Protein AF-A0AAV5YR66-F1 (afdb_monomer_lite)

Secondary structure (DSSP, 8-state):
----SHHHHHS----SS--PPPPPTTT--EEE---HHHHHTHHHHHHHHHHTT--GGGEEEPPPPPHHHHHHHHTTT----STTT---

Sequence (88 aa):
MTTLTLPRWFGRTRSDAPPSPPPSRAELRVGIPRVLNLWSTHQFWVGFFGALGVDGRRLVFSSDTSEEQGRQFGKGRGTVDCCYPVKC

Radius of gyration: 19.55 Å; chains: 1; bounding box: 47×46×36 Å

pLDDT: mean 78.79, std 16.09, range [40.84, 96.31]

Foldseek 3Di:
DDPPPVCVVPDDPDDPDDDDDDDDLQPDAAEQEPDDVSVVCVVVVLVVSVVVVHDSVRYHYDDDQDPVNCVPVVVVVPPPPVCVVPVD

Structure (mmCIF, N/CA/C/O backbone):
data_AF-A0AAV5YR66-F1
#
_entry.id   AF-A0AAV5YR66-F1
#
loop_
_atom_site.group_PDB
_atom_site.id
_atom_site.type_symbol
_atom_site.label_atom_id
_atom_site.label_alt_id
_atom_site.label_comp_id
_atom_site.label_asym_id
_atom_site.label_entity_id
_atom_site.label_seq_id
_atom_site.pdbx_PDB_ins_code
_atom_site.Cartn_x
_atom_site.Cartn_y
_atom_site.Cartn_z
_atom_site.occupancy
_atom_site.B_iso_or_equiv
_atom_site.auth_seq_id
_atom_site.auth_comp_id
_atom_site.auth_asym_id
_atom_site.auth_atom_id
_atom_site.pdbx_PDB_model_num
ATOM 1 N N . MET A 1 1 ? 37.789 29.282 14.652 1.00 45.84 1 MET A N 1
ATOM 2 C CA . MET A 1 1 ? 36.723 28.771 13.762 1.00 45.84 1 MET A CA 1
ATOM 3 C C . MET A 1 1 ? 35.921 27.750 14.544 1.00 45.84 1 MET A C 1
ATOM 5 O O . MET A 1 1 ? 36.369 26.627 14.723 1.00 45.84 1 MET A O 1
ATOM 9 N N . THR A 1 2 ? 34.810 28.186 15.128 1.00 48.62 2 THR A N 1
ATOM 10 C CA . THR A 1 2 ? 34.009 27.390 16.062 1.00 48.62 2 THR A CA 1
ATOM 11 C C . THR A 1 2 ? 33.177 26.377 15.279 1.00 48.62 2 THR A C 1
ATOM 13 O O . THR A 1 2 ? 32.392 26.746 14.407 1.00 48.62 2 THR A O 1
ATOM 16 N N . THR A 1 3 ? 33.377 25.093 15.561 1.00 56.16 3 THR A N 1
ATOM 17 C CA . THR A 1 3 ? 32.681 23.949 14.960 1.00 56.16 3 THR A CA 1
ATOM 18 C C . THR A 1 3 ? 31.196 23.943 15.347 1.00 56.16 3 THR A C 1
ATOM 20 O O . THR A 1 3 ? 30.788 23.287 16.298 1.00 56.16 3 THR A O 1
ATOM 23 N N . LEU A 1 4 ? 30.374 24.683 14.599 1.00 56.94 4 LEU A N 1
ATOM 24 C CA . LEU A 1 4 ? 28.907 24.750 14.736 1.00 56.94 4 LEU A CA 1
ATOM 25 C C . LEU A 1 4 ? 28.163 23.536 14.134 1.00 56.94 4 LEU A C 1
ATOM 27 O O . LEU A 1 4 ? 26.939 23.546 14.020 1.00 56.94 4 LEU A O 1
ATOM 31 N N . THR A 1 5 ? 28.871 22.487 13.714 1.00 58.78 5 THR A N 1
ATOM 32 C CA . THR A 1 5 ? 28.298 21.380 12.931 1.00 58.78 5 THR A CA 1
ATOM 33 C C . THR A 1 5 ? 27.653 20.274 13.770 1.00 58.78 5 THR A C 1
ATOM 35 O O . THR A 1 5 ? 26.637 19.724 13.350 1.00 58.78 5 THR A O 1
ATOM 38 N N . LEU A 1 6 ? 28.167 19.973 14.967 1.00 57.44 6 LEU A N 1
ATOM 39 C CA . LEU A 1 6 ? 27.656 18.879 15.812 1.00 57.44 6 LEU A CA 1
ATOM 40 C C . LEU A 1 6 ? 26.214 19.073 16.335 1.00 57.44 6 LEU A C 1
ATOM 42 O O . LEU A 1 6 ? 25.439 18.118 16.269 1.00 57.44 6 LEU A O 1
ATOM 46 N N . PRO A 1 7 ? 25.784 20.271 16.783 1.00 60.94 7 PRO A N 1
ATOM 47 C CA . PRO A 1 7 ? 24.415 20.469 17.274 1.00 60.94 7 PRO A CA 1
ATOM 48 C C . PRO A 1 7 ? 23.342 20.275 16.194 1.00 60.94 7 PRO A C 1
ATOM 50 O O . PRO A 1 7 ? 22.210 19.916 16.503 1.00 60.94 7 PRO A O 1
ATOM 53 N N . ARG A 1 8 ? 23.688 20.489 14.917 1.00 59.78 8 ARG A N 1
ATOM 54 C CA . ARG A 1 8 ? 22.771 20.313 13.778 1.00 59.78 8 ARG A CA 1
ATOM 55 C C . ARG A 1 8 ? 22.480 18.851 13.454 1.00 59.78 8 ARG A C 1
ATOM 57 O O . ARG A 1 8 ? 21.397 18.564 12.963 1.00 59.78 8 ARG A O 1
ATOM 64 N N . TRP A 1 9 ? 23.426 17.951 13.718 1.00 60.69 9 TRP A N 1
ATOM 65 C CA . TRP A 1 9 ? 23.276 16.520 13.436 1.00 60.69 9 TRP A CA 1
ATOM 66 C C . TRP A 1 9 ? 22.367 15.811 14.443 1.00 60.69 9 TRP A C 1
ATOM 68 O O . TRP A 1 9 ? 21.624 14.908 14.076 1.00 60.69 9 TRP A O 1
ATOM 78 N N . PHE A 1 10 ? 22.402 16.248 15.704 1.00 68.62 10 PHE A N 1
ATOM 79 C CA . PHE A 1 10 ? 21.568 15.695 16.779 1.00 68.62 10 PHE A CA 1
ATOM 80 C C . PHE A 1 10 ? 20.335 16.549 17.098 1.00 68.62 10 PHE A C 1
ATOM 82 O O . PHE A 1 10 ? 19.472 16.141 17.876 1.00 68.62 10 PHE A O 1
ATOM 89 N N . GLY A 1 11 ? 20.224 17.735 16.500 1.00 66.94 11 GLY A N 1
ATOM 90 C CA . GLY A 1 11 ? 19.013 18.536 16.558 1.00 66.94 11 GLY A CA 1
ATOM 91 C C . GLY A 1 11 ? 17.904 17.847 15.773 1.00 66.94 11 GLY A C 1
ATOM 92 O O . GLY A 1 11 ? 18.073 17.543 14.595 1.00 66.94 11 GLY A O 1
ATOM 93 N N . ARG A 1 12 ? 16.742 17.625 16.401 1.00 61.44 12 ARG A N 1
ATOM 94 C CA . ARG A 1 12 ? 15.525 17.261 15.663 1.00 61.44 12 ARG A CA 1
ATOM 95 C C . ARG A 1 12 ? 15.294 18.337 14.606 1.00 61.44 12 ARG A C 1
ATOM 97 O O . ARG A 1 12 ? 14.937 19.460 14.963 1.00 61.44 12 ARG A O 1
ATOM 104 N N . THR A 1 13 ? 15.495 18.006 13.333 1.00 62.00 13 THR A N 1
ATOM 105 C CA . THR A 1 13 ? 15.065 18.853 12.222 1.00 62.00 13 THR A CA 1
ATOM 106 C C . THR A 1 13 ? 13.548 18.943 12.326 1.00 62.00 13 THR A C 1
ATOM 108 O O . THR A 1 13 ? 12.832 18.011 11.964 1.00 62.00 13 THR A O 1
ATOM 111 N N . ARG A 1 14 ? 13.043 20.009 12.953 1.00 58.31 14 ARG A N 1
ATOM 112 C CA . ARG A 1 14 ? 11.610 20.284 12.935 1.00 58.31 14 ARG A CA 1
ATOM 113 C C . ARG A 1 14 ? 11.248 20.528 11.477 1.00 58.31 14 ARG A C 1
ATOM 115 O O . ARG A 1 14 ? 11.968 21.241 10.788 1.00 58.31 14 ARG A O 1
ATOM 122 N N . SER A 1 15 ? 10.175 19.900 11.011 1.00 65.25 15 SER A N 1
ATOM 123 C CA . SER A 1 15 ? 9.603 20.235 9.712 1.00 65.25 15 SER A CA 1
ATOM 124 C C . SER A 1 15 ? 9.336 21.743 9.672 1.00 65.25 15 SER A C 1
ATOM 126 O O . SER A 1 15 ? 8.796 22.280 10.636 1.00 65.25 15 SER A O 1
ATOM 128 N N . ASP A 1 16 ? 9.692 22.410 8.572 1.00 69.38 16 ASP A N 1
ATOM 129 C CA . ASP A 1 16 ? 9.469 23.857 8.388 1.00 69.38 16 ASP A CA 1
ATOM 130 C C . ASP A 1 16 ? 7.974 24.232 8.325 1.00 69.38 16 ASP A C 1
ATOM 132 O O . ASP A 1 16 ? 7.611 25.407 8.318 1.00 69.38 16 ASP A O 1
ATOM 136 N N . ALA A 1 17 ? 7.087 23.235 8.283 1.00 71.12 17 ALA A N 1
ATOM 137 C CA . ALA A 1 17 ? 5.651 23.438 8.305 1.00 71.12 17 ALA A CA 1
ATOM 138 C C . ALA A 1 17 ? 5.161 23.818 9.717 1.00 71.12 17 ALA A C 1
ATOM 140 O O . ALA A 1 17 ? 5.556 23.178 10.699 1.00 71.12 17 ALA A O 1
ATOM 141 N N . PRO A 1 18 ? 4.255 24.808 9.839 1.00 75.25 18 PRO A N 1
ATOM 142 C CA . PRO A 1 18 ? 3.587 25.083 11.103 1.00 75.25 18 PRO A CA 1
ATOM 143 C C . PRO A 1 18 ? 2.871 23.814 11.595 1.00 75.25 18 PRO A C 1
ATOM 145 O O . PRO A 1 18 ? 2.352 23.048 10.774 1.00 75.25 18 PRO A O 1
ATOM 148 N N . PRO A 1 19 ? 2.840 23.560 12.916 1.00 73.69 19 PRO A N 1
ATOM 149 C CA . PRO A 1 19 ? 2.177 22.385 13.460 1.00 73.69 19 PRO A CA 1
ATOM 150 C C . PRO A 1 19 ? 0.690 22.438 13.106 1.00 73.69 19 PRO A C 1
ATOM 152 O O . PRO A 1 19 ? -0.062 23.252 13.638 1.00 73.69 19 PRO A O 1
ATOM 155 N N . SER A 1 20 ? 0.278 21.574 12.184 1.00 76.50 20 SER A N 1
ATOM 156 C CA . SER A 1 20 ? -1.128 21.308 11.914 1.00 76.50 20 SER A CA 1
ATOM 157 C C . SER A 1 20 ? -1.598 20.178 12.830 1.00 76.50 20 SER A C 1
ATOM 159 O O . SER A 1 20 ? -0.807 19.287 13.168 1.00 76.50 20 SER A O 1
ATOM 161 N N . PRO A 1 21 ? -2.865 20.200 13.273 1.00 80.19 21 PRO A N 1
ATOM 162 C CA . PRO A 1 21 ? -3.443 19.037 13.923 1.00 80.19 21 PRO A CA 1
ATOM 163 C C . PRO A 1 21 ? -3.320 17.831 12.977 1.00 80.19 21 PRO A C 1
ATOM 165 O O . PRO A 1 21 ? -3.542 17.980 11.770 1.00 80.19 21 PRO A O 1
ATOM 168 N N . PRO A 1 22 ? -2.937 16.647 13.486 1.00 77.62 22 PRO A N 1
ATOM 169 C CA . PRO A 1 22 ? -2.832 15.466 12.647 1.00 77.62 22 PRO A CA 1
ATOM 170 C C . PRO A 1 22 ? -4.201 15.157 12.025 1.00 77.62 22 PRO A C 1
ATOM 172 O O . PRO A 1 22 ? -5.223 15.304 12.703 1.00 77.62 22 PRO A O 1
ATOM 175 N N . PRO A 1 23 ? -4.241 14.724 10.753 1.00 82.38 23 PRO A N 1
ATOM 176 C CA . PRO A 1 23 ? -5.493 14.369 10.103 1.00 82.38 23 PRO A CA 1
ATOM 177 C C . PRO A 1 23 ? -6.183 13.224 10.846 1.00 82.38 23 PRO A C 1
ATOM 179 O O . PRO A 1 23 ? -5.535 12.379 11.476 1.00 82.38 23 PRO A O 1
ATOM 182 N N . SER A 1 24 ? -7.510 13.170 10.731 1.00 88.75 24 SER A N 1
ATOM 183 C CA . SER A 1 24 ? -8.281 12.035 11.233 1.00 88.75 24 SER A CA 1
ATOM 184 C C . SER A 1 24 ? -7.771 10.734 10.609 1.00 88.75 24 SER A C 1
ATOM 186 O O . SER A 1 24 ? -7.457 10.672 9.418 1.00 88.75 24 SER A O 1
ATOM 188 N N . ARG A 1 25 ? -7.735 9.650 11.393 1.00 87.81 25 ARG A N 1
ATOM 189 C CA . ARG A 1 25 ? -7.366 8.318 10.880 1.00 87.81 25 ARG A CA 1
ATOM 190 C C . ARG A 1 25 ? -8.318 7.819 9.795 1.00 87.81 25 ARG A C 1
ATOM 192 O O . ARG A 1 25 ? -7.882 7.119 8.888 1.00 87.81 25 ARG A O 1
ATOM 199 N N . ALA A 1 26 ? -9.567 8.282 9.825 1.00 85.19 26 ALA A N 1
ATOM 200 C CA . ALA A 1 26 ? -10.544 8.032 8.772 1.00 85.19 26 ALA A CA 1
ATOM 201 C C . ALA A 1 26 ? -10.214 8.758 7.454 1.00 85.19 26 ALA A C 1
ATOM 203 O O . ALA A 1 26 ? -10.712 8.368 6.401 1.00 85.19 26 ALA A O 1
ATOM 204 N N . GLU A 1 27 ? -9.390 9.809 7.487 1.00 89.25 27 GLU A N 1
ATOM 205 C CA . GLU A 1 27 ? -9.010 10.606 6.314 1.00 89.25 27 GLU A CA 1
ATOM 206 C C . GLU A 1 27 ? -7.637 10.226 5.747 1.00 89.25 27 GLU A C 1
ATOM 208 O O . GLU A 1 27 ? -7.353 10.473 4.570 1.00 89.25 27 GLU A O 1
ATOM 213 N N . LEU A 1 28 ? -6.805 9.565 6.549 1.00 92.06 28 LEU A N 1
ATOM 214 C CA . LEU A 1 28 ? -5.470 9.122 6.166 1.00 92.06 28 LEU A CA 1
ATOM 215 C C . LEU A 1 28 ? -5.505 8.145 4.981 1.00 92.06 28 LEU A C 1
ATOM 217 O O . LEU A 1 28 ? -6.248 7.166 4.974 1.00 92.06 28 LEU A O 1
ATOM 221 N N . ARG A 1 29 ? -4.669 8.417 3.972 1.00 94.06 29 ARG A N 1
ATOM 222 C CA . ARG A 1 29 ? -4.388 7.521 2.841 1.00 94.06 29 ARG A CA 1
ATOM 223 C C . ARG A 1 29 ? -2.960 7.017 2.947 1.00 94.06 29 ARG A C 1
ATOM 225 O O . ARG A 1 29 ? -2.036 7.818 3.057 1.00 94.06 29 ARG A O 1
ATOM 232 N N . VAL A 1 30 ? -2.790 5.701 2.900 1.00 94.69 30 VAL A N 1
ATOM 233 C CA . VAL A 1 30 ? -1.492 5.045 3.079 1.00 94.69 30 VAL A CA 1
ATOM 234 C C . VAL A 1 30 ? -1.122 4.332 1.788 1.00 94.69 30 VAL A C 1
ATOM 236 O O . VAL A 1 30 ? -1.850 3.453 1.332 1.00 94.69 30 VAL A O 1
ATOM 239 N N . GLY A 1 31 ? 0.006 4.717 1.194 1.00 94.44 31 GLY A N 1
ATOM 240 C CA . GLY A 1 31 ? 0.581 4.022 0.045 1.00 94.44 31 GLY A CA 1
ATOM 241 C C . GLY A 1 31 ? 1.473 2.869 0.501 1.00 94.44 31 GLY A C 1
ATOM 242 O O . GLY A 1 31 ? 2.407 3.095 1.267 1.00 94.44 31 GLY A O 1
ATOM 243 N N . ILE A 1 32 ? 1.206 1.652 0.026 1.00 93.88 32 ILE A N 1
ATOM 244 C CA . ILE A 1 32 ? 2.007 0.456 0.313 1.00 93.88 32 ILE A CA 1
ATOM 245 C C . ILE A 1 32 ? 2.714 0.027 -0.981 1.00 93.88 32 ILE A C 1
ATOM 247 O O . ILE A 1 32 ? 2.057 -0.465 -1.905 1.00 93.88 32 ILE A O 1
ATOM 251 N N . PRO A 1 33 ? 4.040 0.218 -1.090 1.00 90.75 33 PRO A N 1
ATOM 252 C CA . PRO A 1 33 ? 4.770 -0.152 -2.290 1.00 90.75 33 PRO A CA 1
ATOM 253 C C . PRO A 1 33 ? 4.923 -1.676 -2.395 1.00 90.75 33 PRO A C 1
ATOM 255 O O . PRO A 1 33 ? 5.222 -2.367 -1.419 1.00 90.75 33 PRO A O 1
ATOM 258 N N . ARG A 1 34 ? 4.754 -2.204 -3.606 1.00 87.88 34 ARG A N 1
ATOM 259 C CA . ARG A 1 34 ? 4.996 -3.607 -3.950 1.00 87.88 34 ARG A CA 1
ATOM 260 C C . ARG A 1 34 ? 6.502 -3.850 -4.070 1.00 87.88 34 ARG A C 1
ATOM 262 O O . ARG A 1 34 ? 7.054 -3.883 -5.164 1.00 87.88 34 ARG A O 1
ATOM 269 N N . VAL A 1 35 ? 7.179 -3.987 -2.930 1.00 85.06 35 VAL A N 1
ATOM 270 C CA . VAL A 1 35 ? 8.623 -4.266 -2.872 1.00 85.06 35 VAL A CA 1
ATOM 271 C C . VAL A 1 35 ? 8.930 -5.327 -1.822 1.00 85.06 35 VAL A C 1
ATOM 273 O O . VAL A 1 35 ? 8.360 -5.301 -0.730 1.00 85.06 35 VAL A O 1
ATOM 276 N N . LEU A 1 36 ? 9.875 -6.221 -2.132 1.00 84.25 36 LEU A N 1
ATOM 277 C CA . LEU A 1 36 ? 10.470 -7.178 -1.190 1.00 84.25 36 LEU A CA 1
ATOM 278 C C . LEU A 1 36 ? 9.418 -7.868 -0.289 1.00 84.25 36 LEU A C 1
ATOM 280 O O . LEU A 1 36 ? 8.350 -8.286 -0.741 1.00 84.25 36 LEU A O 1
ATOM 284 N N . ASN A 1 37 ? 9.715 -7.944 1.009 1.00 86.00 37 ASN A N 1
ATOM 285 C CA . ASN A 1 37 ? 8.870 -8.553 2.027 1.00 86.00 37 ASN A CA 1
ATOM 286 C C . ASN A 1 37 ? 7.585 -7.766 2.304 1.00 86.00 37 ASN A C 1
ATOM 288 O O . ASN A 1 37 ? 6.674 -8.306 2.924 1.00 86.00 37 ASN A O 1
ATOM 292 N N . LEU A 1 38 ? 7.475 -6.509 1.861 1.00 87.69 38 LEU A N 1
ATOM 293 C CA . LEU A 1 38 ? 6.268 -5.709 2.072 1.00 87.69 38 LEU A CA 1
ATOM 294 C C . LEU A 1 38 ? 5.074 -6.306 1.314 1.00 87.69 38 LEU A C 1
ATOM 296 O O . LEU A 1 38 ? 3.951 -6.292 1.814 1.00 87.69 38 LEU A O 1
ATOM 300 N N . TRP A 1 39 ? 5.329 -6.886 0.135 1.00 87.12 39 TRP A N 1
ATOM 301 C CA . TRP A 1 39 ? 4.292 -7.534 -0.665 1.00 87.12 39 TRP A CA 1
ATOM 302 C C . TRP A 1 39 ? 3.876 -8.897 -0.102 1.00 87.12 39 TRP A C 1
ATOM 304 O O . TRP A 1 39 ? 2.684 -9.174 0.033 1.00 87.12 39 TRP A O 1
ATOM 314 N N . SER A 1 40 ? 4.833 -9.742 0.294 1.00 88.38 40 SER A N 1
ATOM 315 C CA . SER A 1 40 ? 4.515 -11.055 0.875 1.00 88.38 40 SER A CA 1
ATOM 316 C C . SER A 1 40 ? 3.822 -10.943 2.237 1.00 88.38 40 SER A C 1
ATOM 318 O O . SER A 1 40 ? 3.016 -11.800 2.583 1.00 88.38 40 SER A O 1
ATOM 320 N N . THR A 1 41 ? 4.054 -9.851 2.974 1.00 94.06 41 THR A N 1
ATOM 321 C CA . THR A 1 41 ? 3.412 -9.565 4.269 1.00 94.06 41 THR A CA 1
ATOM 322 C C . THR A 1 41 ? 2.223 -8.601 4.178 1.00 94.06 41 THR A C 1
ATOM 324 O O . THR A 1 41 ? 1.778 -8.082 5.199 1.00 94.06 41 THR A O 1
ATOM 327 N N . HIS A 1 42 ? 1.651 -8.356 2.992 1.00 92.25 42 HIS A N 1
ATOM 328 C CA . HIS A 1 42 ? 0.558 -7.382 2.814 1.00 92.25 42 HIS A CA 1
ATOM 329 C C . HIS A 1 42 ? -0.640 -7.612 3.754 1.00 92.25 42 HIS A C 1
ATOM 331 O O . HIS A 1 42 ? -1.225 -6.647 4.241 1.00 92.25 42 HIS A O 1
ATOM 337 N N . GLN A 1 43 ? -0.978 -8.870 4.062 1.00 94.38 43 GLN A N 1
ATOM 338 C CA . GLN A 1 43 ? -2.080 -9.217 4.970 1.00 94.38 43 GLN A CA 1
ATOM 339 C C . GLN A 1 43 ? -1.856 -8.673 6.387 1.00 94.38 43 GLN A C 1
ATOM 341 O O . GLN A 1 43 ? -2.787 -8.154 7.004 1.00 94.38 43 GLN A O 1
ATOM 346 N N . PHE A 1 44 ? -0.612 -8.730 6.876 1.00 95.06 44 PHE A N 1
ATOM 347 C CA . PHE A 1 44 ? -0.239 -8.132 8.155 1.00 95.06 44 PHE A CA 1
ATOM 348 C C . PHE A 1 44 ? -0.465 -6.619 8.126 1.00 95.06 44 PHE A C 1
ATOM 350 O O . PHE A 1 44 ? -1.069 -6.078 9.046 1.00 95.06 44 PHE A O 1
ATOM 357 N N . TRP A 1 45 ? -0.053 -5.941 7.051 1.00 94.81 45 TRP A N 1
ATOM 358 C CA . TRP A 1 45 ? -0.204 -4.488 6.930 1.00 94.81 45 TRP A CA 1
ATOM 359 C C 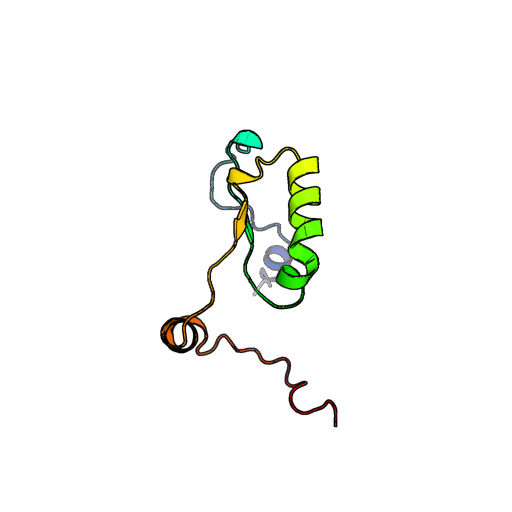. TRP A 1 45 ? -1.665 -4.046 6.868 1.00 94.81 45 TRP A C 1
ATOM 361 O O . TRP A 1 45 ? -2.029 -3.070 7.521 1.00 94.81 45 TRP A O 1
ATOM 371 N N . VAL A 1 46 ? -2.518 -4.783 6.151 1.00 95.38 46 VAL A N 1
ATOM 372 C CA . VAL A 1 46 ? -3.968 -4.527 6.133 1.00 95.38 46 VAL A CA 1
ATOM 373 C C . VAL A 1 46 ? -4.550 -4.617 7.545 1.00 95.38 46 VAL A C 1
ATOM 375 O O . VAL A 1 46 ? -5.246 -3.699 7.977 1.00 95.38 46 VAL A O 1
ATOM 378 N N . GLY A 1 47 ? -4.224 -5.680 8.289 1.00 96.31 47 GLY A N 1
ATOM 379 C CA . GLY A 1 47 ? -4.686 -5.853 9.668 1.00 96.31 47 GLY A CA 1
ATOM 380 C C . GLY A 1 47 ? -4.133 -4.791 10.620 1.00 96.31 47 GLY A C 1
ATOM 381 O O . GLY A 1 47 ? -4.879 -4.224 11.414 1.00 96.31 47 GLY A O 1
ATOM 382 N N . PHE A 1 48 ? -2.845 -4.470 10.505 1.00 96.00 48 PHE A N 1
ATOM 383 C CA . PHE A 1 48 ? -2.170 -3.472 11.329 1.00 96.00 48 PHE A CA 1
ATOM 384 C C . PHE A 1 48 ? -2.791 -2.081 11.163 1.00 96.00 48 PHE A C 1
ATOM 386 O O . PHE A 1 48 ? -3.161 -1.446 12.149 1.00 96.00 48 PHE A O 1
ATOM 393 N N . PHE A 1 49 ? -2.971 -1.615 9.924 1.00 95.56 49 PHE A N 1
ATOM 394 C CA . PHE A 1 49 ? -3.590 -0.313 9.677 1.00 95.56 49 PHE A CA 1
ATOM 395 C C . PHE A 1 49 ? -5.080 -0.296 10.025 1.00 95.56 49 PHE A C 1
ATOM 397 O O . PHE A 1 49 ? -5.562 0.708 10.553 1.00 95.56 49 PHE A O 1
ATOM 404 N N . GLY A 1 50 ? -5.787 -1.410 9.820 1.00 94.88 50 GLY A N 1
ATOM 405 C CA . GLY A 1 50 ? -7.160 -1.572 10.293 1.00 94.88 50 GLY A CA 1
ATOM 406 C C . GLY A 1 50 ? -7.269 -1.433 11.815 1.00 94.88 50 GLY A C 1
ATOM 407 O O . GLY A 1 50 ? -8.103 -0.673 12.300 1.00 94.88 50 GLY A O 1
ATOM 408 N N . ALA A 1 51 ? -6.376 -2.075 12.574 1.00 96.25 51 ALA A N 1
ATOM 409 C CA . ALA A 1 51 ? -6.323 -1.967 14.036 1.00 96.25 51 ALA A CA 1
ATOM 410 C C . ALA A 1 51 ? -5.979 -0.547 14.518 1.00 96.25 51 ALA A C 1
ATOM 412 O O . ALA A 1 51 ? -6.432 -0.120 15.579 1.00 96.25 51 ALA A O 1
ATOM 413 N N . LEU A 1 52 ? -5.221 0.213 13.723 1.00 93.94 52 LEU A N 1
ATOM 414 C CA . LEU A 1 52 ? -4.963 1.630 13.976 1.00 93.94 52 LEU A CA 1
ATOM 415 C C . LEU A 1 52 ? -6.158 2.534 13.631 1.00 93.94 52 LEU A C 1
ATOM 417 O O . LEU A 1 52 ? -6.128 3.708 13.988 1.00 93.94 52 LEU A O 1
ATOM 421 N N . GLY A 1 53 ? -7.210 2.026 12.984 1.00 93.50 53 GLY A N 1
ATOM 422 C CA . GLY A 1 53 ? -8.403 2.791 12.609 1.00 93.50 53 GLY A CA 1
ATOM 423 C C . GLY A 1 53 ? -8.303 3.489 11.251 1.00 93.50 53 GLY A C 1
ATOM 424 O O . GLY A 1 53 ? -9.007 4.470 11.016 1.00 93.50 53 GLY A O 1
ATOM 425 N N . VAL A 1 54 ? -7.415 3.020 10.370 1.00 94.88 54 VAL A N 1
ATOM 426 C CA . VAL A 1 54 ? -7.365 3.456 8.969 1.00 94.88 54 VAL A CA 1
ATOM 427 C C . VAL A 1 54 ? -8.387 2.657 8.166 1.00 94.88 54 VAL A C 1
ATOM 429 O O . VAL A 1 54 ? -8.457 1.433 8.271 1.00 94.88 54 VAL A O 1
ATOM 432 N N . ASP A 1 55 ? -9.163 3.344 7.331 1.00 93.56 55 ASP A N 1
ATOM 433 C CA . ASP A 1 55 ? -10.083 2.689 6.401 1.00 93.56 55 ASP A CA 1
ATOM 434 C C . ASP A 1 55 ? -9.295 1.868 5.364 1.00 93.56 55 ASP A C 1
ATOM 436 O O . ASP A 1 55 ? -8.439 2.397 4.649 1.00 93.56 55 ASP A O 1
ATOM 440 N N . GLY A 1 56 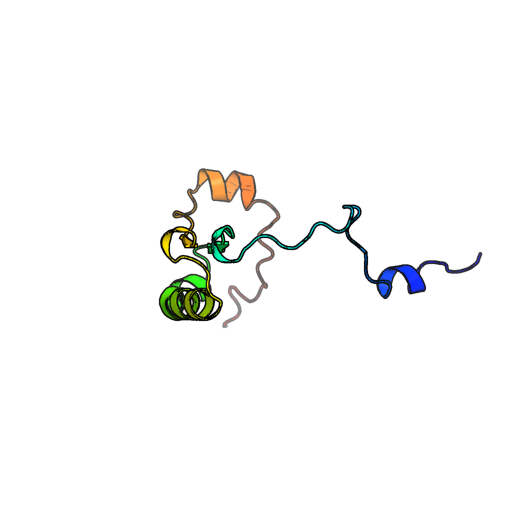? -9.614 0.576 5.240 1.00 90.94 56 GLY A N 1
ATOM 441 C CA . GLY A 1 56 ? -8.996 -0.328 4.268 1.00 90.94 56 GLY A CA 1
ATOM 442 C C . GLY A 1 56 ? -9.090 0.166 2.818 1.00 90.94 56 GLY A C 1
ATOM 443 O O . GLY A 1 56 ? -8.168 -0.051 2.036 1.00 90.94 56 GLY A O 1
ATOM 444 N N . ARG A 1 57 ? -10.140 0.919 2.459 1.00 92.94 57 ARG A N 1
ATOM 445 C CA . ARG A 1 57 ? -10.313 1.537 1.126 1.00 92.94 57 ARG A CA 1
ATOM 446 C C . ARG A 1 57 ? -9.286 2.632 0.831 1.00 92.94 57 ARG A C 1
ATOM 448 O O . ARG A 1 57 ? -9.165 3.082 -0.309 1.00 92.94 57 ARG A O 1
ATOM 455 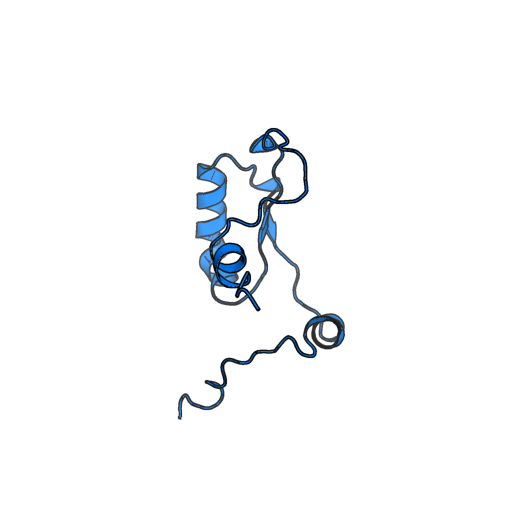N N . ARG A 1 58 ? -8.588 3.110 1.861 1.00 94.50 58 ARG A N 1
ATOM 456 C CA . ARG A 1 58 ? -7.541 4.133 1.781 1.00 94.50 58 ARG A CA 1
ATOM 457 C C . ARG A 1 58 ? -6.132 3.544 1.836 1.00 94.50 58 ARG A C 1
ATOM 459 O O . ARG A 1 58 ? -5.168 4.308 1.752 1.00 94.50 58 ARG A O 1
ATOM 466 N N . LEU A 1 59 ? -6.011 2.218 1.925 1.00 94.44 59 LEU A N 1
ATOM 467 C CA . LEU A 1 59 ? -4.759 1.499 1.715 1.00 94.44 59 LEU A CA 1
ATOM 468 C C . LEU A 1 59 ? -4.565 1.291 0.210 1.00 94.44 59 LEU A C 1
ATOM 470 O O . LEU A 1 59 ? -5.294 0.536 -0.430 1.00 94.44 59 LEU A O 1
ATOM 474 N N . VAL A 1 60 ? -3.601 2.002 -0.367 1.00 95.25 60 VAL A N 1
ATOM 475 C CA . VAL A 1 60 ? -3.331 1.992 -1.807 1.00 95.25 60 VAL A CA 1
ATOM 476 C C . VAL A 1 60 ? -2.070 1.186 -2.062 1.00 95.25 60 VAL A C 1
ATOM 478 O O . VAL A 1 60 ? -0.965 1.638 -1.769 1.00 95.25 60 VAL A O 1
ATOM 481 N N . PHE A 1 61 ? -2.230 -0.005 -2.626 1.00 92.62 61 PHE A N 1
ATOM 482 C CA . PHE A 1 61 ? -1.098 -0.804 -3.081 1.00 92.62 61 PHE A CA 1
ATOM 483 C C . PHE A 1 61 ? -0.582 -0.270 -4.413 1.00 92.62 61 PHE A C 1
ATOM 485 O O . PHE A 1 61 ? -1.373 0.041 -5.307 1.00 92.62 61 PHE A O 1
ATOM 492 N N . SER A 1 62 ? 0.738 -0.155 -4.553 1.00 91.00 62 SER A N 1
ATOM 493 C CA . SER A 1 62 ? 1.319 0.259 -5.828 1.00 91.00 62 SER A CA 1
ATOM 494 C C . SER A 1 62 ? 1.072 -0.795 -6.910 1.00 91.00 62 SER A C 1
ATOM 496 O O . SER A 1 62 ? 1.033 -1.999 -6.636 1.00 91.00 62 SER A O 1
ATOM 498 N N . SER A 1 63 ? 0.957 -0.336 -8.154 1.00 91.00 63 SER A N 1
ATOM 499 C CA . SER A 1 63 ? 1.041 -1.205 -9.324 1.00 91.00 63 SER A CA 1
ATOM 500 C C . SER A 1 63 ? 2.447 -1.791 -9.469 1.00 91.00 63 SER A C 1
ATOM 502 O O . SER A 1 63 ? 3.383 -1.389 -8.767 1.00 91.00 63 SER A O 1
ATOM 504 N N . ASP A 1 64 ? 2.594 -2.717 -10.413 1.00 89.50 64 ASP A N 1
ATOM 505 C CA . ASP A 1 64 ? 3.911 -3.156 -10.858 1.00 89.50 64 ASP A CA 1
ATOM 506 C C . ASP A 1 64 ? 4.689 -1.988 -11.474 1.00 89.50 64 ASP A C 1
ATOM 508 O O . ASP A 1 64 ? 4.123 -1.123 -12.151 1.00 89.50 64 ASP A O 1
ATOM 512 N N . THR A 1 65 ? 5.992 -1.968 -11.206 1.00 87.56 65 THR A N 1
ATOM 513 C CA . THR A 1 65 ? 6.923 -1.008 -11.799 1.00 87.56 65 THR A CA 1
ATOM 514 C C . THR A 1 65 ? 7.205 -1.425 -13.238 1.00 87.56 65 THR A C 1
ATOM 516 O O . THR A 1 65 ? 7.688 -2.533 -13.472 1.00 87.56 65 THR A O 1
ATOM 519 N N . SER A 1 66 ? 6.936 -0.547 -14.204 1.00 90.62 66 SER A N 1
ATOM 520 C CA . SER A 1 66 ? 7.285 -0.803 -15.604 1.00 90.62 66 SER A CA 1
ATOM 521 C C . SER A 1 66 ? 8.792 -0.678 -15.845 1.00 90.62 66 SER A C 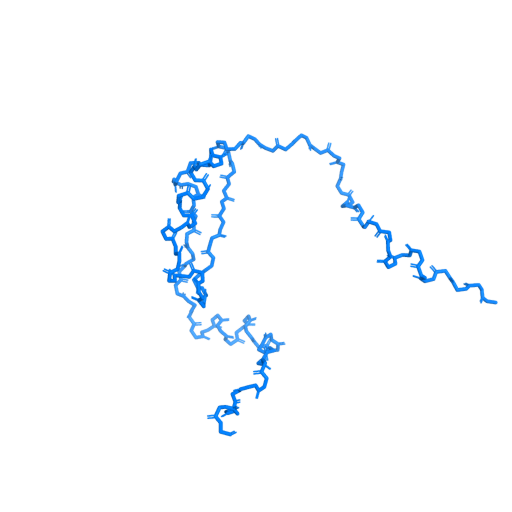1
ATOM 523 O O . SER A 1 66 ? 9.509 -0.028 -15.081 1.00 90.62 66 SER A O 1
ATOM 525 N N . GLU A 1 67 ? 9.295 -1.245 -16.945 1.00 89.25 67 GLU A N 1
ATOM 526 C CA . GLU A 1 67 ? 10.707 -1.075 -17.310 1.00 89.25 67 GLU A CA 1
ATOM 527 C C . GLU A 1 67 ? 11.088 0.396 -17.521 1.00 89.25 67 GLU A C 1
ATOM 529 O O . GLU A 1 67 ? 12.155 0.828 -17.090 1.00 89.25 67 GLU A O 1
ATOM 534 N N . GLU A 1 68 ? 10.205 1.175 -18.152 1.00 9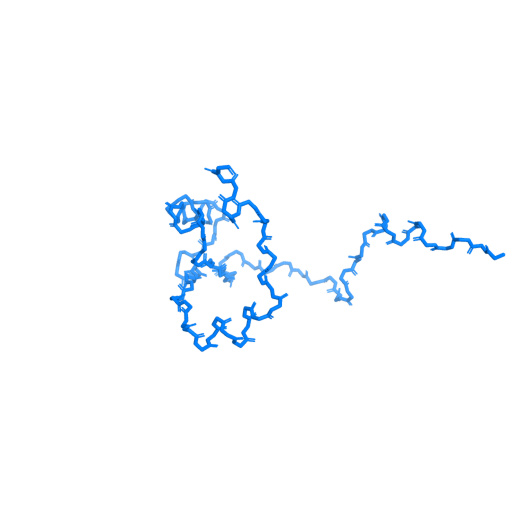1.94 68 GLU A N 1
ATOM 535 C CA . GLU A 1 68 ? 10.366 2.620 -18.346 1.00 91.94 68 GLU A CA 1
ATOM 536 C C . GLU A 1 68 ? 10.567 3.324 -16.996 1.00 91.94 68 GLU A C 1
ATOM 538 O O . GLU A 1 68 ? 11.541 4.055 -16.802 1.00 91.94 68 GLU A O 1
ATOM 543 N N . GLN A 1 69 ? 9.693 3.030 -16.026 1.00 87.81 69 GLN A N 1
ATOM 544 C CA . GLN A 1 69 ? 9.769 3.575 -14.673 1.00 87.81 69 GLN A CA 1
ATOM 545 C C . GLN A 1 69 ? 11.045 3.120 -13.957 1.00 87.81 69 GLN A C 1
ATOM 547 O O . GLN A 1 69 ? 11.695 3.923 -13.286 1.00 87.81 69 GLN A O 1
ATOM 552 N N . GLY A 1 70 ? 11.440 1.859 -14.131 1.00 85.38 70 GLY A N 1
ATOM 553 C CA . GLY A 1 70 ? 12.695 1.325 -13.610 1.00 85.38 70 GLY A CA 1
ATOM 554 C C . GLY A 1 70 ? 13.915 2.075 -14.151 1.00 85.38 70 GLY A C 1
ATOM 555 O O . GLY A 1 70 ? 14.787 2.469 -13.378 1.00 85.38 70 GLY A O 1
ATOM 556 N N . ARG A 1 71 ? 13.963 2.358 -15.458 1.00 85.06 71 ARG A N 1
ATOM 557 C CA . ARG A 1 71 ? 15.061 3.118 -16.080 1.00 85.06 71 ARG A CA 1
ATOM 558 C C . ARG A 1 71 ? 15.046 4.592 -15.678 1.00 85.06 71 ARG A C 1
ATOM 560 O O . ARG A 1 71 ? 16.102 5.148 -15.389 1.00 85.06 71 ARG A O 1
ATOM 567 N N . GLN A 1 72 ? 13.878 5.228 -15.641 1.00 89.12 72 GLN A N 1
ATOM 568 C CA . GLN A 1 72 ? 13.751 6.656 -15.346 1.00 89.12 72 GLN A CA 1
ATOM 569 C C . GLN A 1 72 ? 13.977 6.967 -13.862 1.00 89.12 72 GLN A C 1
ATOM 571 O O . GLN A 1 72 ? 14.726 7.883 -13.523 1.00 89.12 72 GLN A O 1
ATOM 576 N N . PHE A 1 73 ? 13.332 6.212 -12.971 1.00 84.38 73 PHE A N 1
ATOM 577 C CA . PHE A 1 73 ? 13.320 6.490 -11.534 1.00 84.38 73 PHE A CA 1
ATOM 578 C C . PHE A 1 73 ? 14.275 5.592 -10.738 1.00 84.38 73 PHE A C 1
ATOM 580 O O . PHE A 1 73 ? 14.709 5.990 -9.657 1.00 84.38 73 PHE A O 1
ATOM 587 N N . GLY A 1 74 ? 14.638 4.415 -11.252 1.00 78.75 74 GLY A N 1
ATOM 588 C CA . GLY A 1 74 ? 15.591 3.504 -10.609 1.00 78.75 74 GLY A CA 1
ATOM 589 C C . GLY A 1 74 ? 17.063 3.786 -10.936 1.00 78.75 74 GLY A C 1
ATOM 590 O O . GLY A 1 74 ? 17.944 3.379 -10.173 1.00 78.75 74 GLY A O 1
ATOM 591 N N . LYS A 1 75 ? 17.367 4.521 -12.019 1.00 76.44 75 LYS A N 1
ATOM 592 C CA . LYS A 1 75 ? 18.750 4.869 -12.397 1.00 76.44 75 LYS A CA 1
ATOM 593 C C . LYS A 1 75 ? 19.443 5.657 -11.282 1.00 76.44 75 LYS A C 1
ATOM 595 O O . LYS A 1 75 ? 18.954 6.692 -10.840 1.00 76.44 75 LYS A O 1
ATOM 600 N N . GLY A 1 76 ? 20.585 5.150 -10.817 1.00 70.38 76 GLY A N 1
ATOM 601 C CA . GLY A 1 76 ? 21.359 5.743 -9.717 1.00 70.38 76 GLY A CA 1
ATOM 602 C C . GLY A 1 76 ? 20.769 5.531 -8.316 1.00 70.38 76 GLY A C 1
ATOM 603 O O . GLY A 1 76 ? 21.391 5.941 -7.343 1.00 70.38 76 GLY A O 1
ATOM 604 N N . ARG A 1 77 ? 19.600 4.879 -8.199 1.00 70.44 77 ARG A N 1
ATOM 605 C CA . ARG A 1 77 ? 18.964 4.489 -6.923 1.00 70.44 77 ARG A CA 1
ATOM 606 C C . ARG A 1 77 ? 19.051 2.995 -6.633 1.00 70.44 77 ARG A C 1
ATOM 608 O O . ARG A 1 77 ? 18.660 2.560 -5.555 1.00 70.44 77 ARG A O 1
ATOM 615 N N . GLY A 1 78 ? 19.592 2.219 -7.569 1.00 62.38 78 GLY A N 1
ATOM 616 C CA . GLY A 1 78 ? 20.076 0.872 -7.308 1.00 62.38 78 GLY A CA 1
ATOM 617 C C . GLY A 1 78 ? 21.323 0.923 -6.430 1.00 62.38 78 GLY A C 1
ATOM 618 O O . GLY A 1 78 ? 22.406 0.588 -6.894 1.00 62.38 78 GLY A O 1
ATOM 619 N N . THR A 1 79 ? 21.193 1.338 -5.167 1.00 56.12 79 THR A N 1
ATOM 620 C CA . THR A 1 79 ? 22.121 0.891 -4.126 1.00 56.12 79 THR A CA 1
ATOM 621 C C . THR A 1 79 ? 21.806 -0.577 -3.900 1.00 56.12 79 THR A C 1
ATOM 623 O O . THR A 1 79 ? 21.066 -0.958 -2.994 1.00 56.12 79 THR A O 1
ATOM 626 N N . VAL A 1 80 ? 22.290 -1.382 -4.841 1.00 55.91 80 VAL A N 1
ATOM 627 C CA . VAL A 1 80 ? 22.496 -2.806 -4.673 1.00 55.91 80 VAL A CA 1
ATOM 628 C C . VAL A 1 80 ? 23.374 -2.892 -3.434 1.00 55.91 80 VAL A C 1
ATOM 630 O O . VAL A 1 80 ? 24.520 -2.453 -3.457 1.00 55.91 80 VAL A O 1
ATOM 633 N N . ASP A 1 81 ? 22.819 -3.369 -2.323 1.00 55.91 81 ASP A N 1
ATOM 634 C CA . ASP A 1 81 ? 23.656 -4.061 -1.356 1.00 55.91 81 ASP A CA 1
ATOM 635 C C . ASP A 1 81 ? 24.420 -5.095 -2.189 1.00 55.91 81 ASP A C 1
ATOM 637 O O . ASP A 1 81 ? 23.793 -5.978 -2.780 1.00 55.91 81 ASP A O 1
ATOM 641 N N . CYS A 1 82 ? 25.732 -4.902 -2.371 1.00 51.88 82 CYS A N 1
ATOM 642 C CA . CYS A 1 82 ? 26.574 -5.643 -3.322 1.00 51.88 82 CYS A CA 1
ATOM 643 C C . CYS A 1 82 ? 26.639 -7.156 -3.033 1.00 51.88 82 CYS A C 1
ATOM 645 O O . CYS A 1 82 ? 27.393 -7.883 -3.670 1.00 51.88 82 CYS A O 1
ATOM 647 N N . CYS A 1 83 ? 25.802 -7.647 -2.124 1.00 58.31 83 CYS A N 1
ATOM 648 C CA . CYS A 1 83 ? 25.518 -9.038 -1.828 1.00 58.31 83 CYS A CA 1
ATOM 649 C C . CYS A 1 83 ? 24.907 -9.850 -2.997 1.00 58.31 83 CYS A C 1
ATOM 651 O O . CYS A 1 83 ? 24.584 -11.023 -2.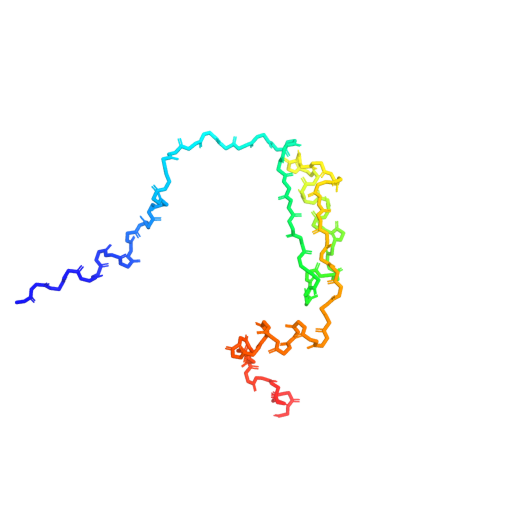818 1.00 58.31 83 CYS A O 1
ATOM 653 N N . TYR A 1 84 ? 24.777 -9.277 -4.200 1.00 43.19 84 TYR A N 1
ATOM 654 C CA . TYR A 1 84 ? 24.483 -9.998 -5.442 1.00 43.19 84 TYR A CA 1
ATOM 655 C C . TYR A 1 84 ? 25.664 -9.802 -6.413 1.00 43.19 84 TYR A C 1
ATOM 657 O O . TYR A 1 84 ? 25.841 -8.685 -6.904 1.00 43.19 84 TYR A O 1
ATOM 665 N N . PRO A 1 85 ? 26.512 -10.823 -6.666 1.00 49.53 85 PRO A N 1
ATOM 666 C CA . PRO A 1 85 ? 26.233 -12.261 -6.576 1.00 49.53 85 PRO A CA 1
ATOM 667 C C . PRO A 1 85 ? 26.741 -12.991 -5.310 1.00 49.53 85 PRO A C 1
ATOM 669 O O . PRO A 1 85 ? 26.711 -14.216 -5.302 1.00 49.53 85 PRO A O 1
ATOM 672 N N . VAL A 1 86 ? 27.203 -12.325 -4.243 1.00 53.75 86 VAL A N 1
ATOM 673 C CA . VAL A 1 86 ? 27.961 -13.000 -3.154 1.00 53.75 86 VAL A CA 1
ATOM 674 C C . VAL A 1 86 ? 27.132 -13.754 -2.091 1.00 53.75 86 VAL A C 1
ATOM 676 O O . VAL A 1 86 ? 27.441 -13.753 -0.902 1.00 53.75 86 VAL A O 1
ATOM 679 N N . LYS A 1 87 ? 26.118 -14.512 -2.528 1.00 54.75 87 LYS A N 1
ATOM 680 C CA . LYS A 1 87 ? 25.833 -15.830 -1.916 1.00 54.75 87 LYS A CA 1
ATOM 681 C C . LYS A 1 87 ? 26.559 -16.949 -2.678 1.00 54.75 87 LYS A C 1
ATOM 683 O O . LYS A 1 87 ? 26.000 -18.025 -2.877 1.00 54.75 87 LYS A O 1
ATOM 688 N N . CYS A 1 88 ? 27.798 -16.628 -3.052 1.00 40.84 88 CYS A N 1
ATOM 689 C CA . CYS A 1 88 ? 28.974 -17.459 -3.282 1.00 40.84 88 CYS A CA 1
ATOM 690 C C . CYS A 1 88 ? 30.175 -16.645 -2.782 1.00 40.84 88 CYS A C 1
ATOM 692 O O . CYS A 1 88 ? 30.214 -15.435 -3.111 1.00 40.84 88 CYS A O 1
#